Protein AF-A0A0N4WJR7-F1 (afdb_monomer_lite)

Radius of gyration: 28.75 Å; chains: 1; bounding box: 64×69×56 Å

Foldseek 3Di:
DVVVVVVVVVVVVVCVVCVPPPDDPVNVVVVVVVVVVVVVVVVVVVVVVVVQQVVQFDQDPPPRDTDGHDPVNVVVVVVVVVVVVVVVVVVPPD

pLDDT: mean 74.24, std 14.77, range [39.06, 96.31]

Organism: Haemonchus placei (NCBI:txid6290)

Sequence (94 aa):
MLYWEWRRILRQKIRNLSPRPKLTYQQYANRRLIIAFVLFFVGWKAFGITLSDMMLWTVDEETGKGRLLSPAEARERRYSLFTCLLLFHGQKVI

Secondary structure (DSSP, 8-state):
-HHHHHHHHHHHHHHHHS------HHHHHHHHHHHHHHHHHHHHHHHHHHHHHHHHEEE-TTT--EEEPPHHHHHHHHHHHHHHHHHHHHTT--

Structure (mmCIF, N/CA/C/O backbone):
data_AF-A0A0N4WJR7-F1
#
_entry.id   AF-A0A0N4WJR7-F1
#
loop_
_atom_site.group_PDB
_atom_site.id
_atom_site.type_symbol
_atom_site.label_atom_id
_atom_site.label_alt_id
_atom_site.label_comp_id
_atom_site.label_asym_id
_atom_site.label_entity_id
_atom_site.label_seq_id
_atom_site.pdbx_PDB_ins_code
_atom_site.Cartn_x
_atom_site.Cartn_y
_atom_site.Cartn_z
_atom_site.occupancy
_atom_site.B_iso_or_equiv
_atom_site.auth_seq_id
_atom_site.auth_comp_id
_atom_site.auth_asym_id
_atom_site.auth_atom_id
_atom_site.pdbx_PDB_model_num
ATOM 1 N N . MET A 1 1 ? 30.322 -31.319 -2.477 1.00 66.56 1 MET A N 1
ATOM 2 C CA . MET A 1 1 ? 30.031 -31.076 -3.910 1.00 66.56 1 MET A CA 1
ATOM 3 C C . MET A 1 1 ? 28.622 -30.516 -4.141 1.00 66.56 1 MET A C 1
ATOM 5 O O . MET A 1 1 ? 28.526 -29.412 -4.660 1.00 66.56 1 MET A O 1
ATOM 9 N N . LEU A 1 2 ? 27.553 -31.159 -3.648 1.00 75.50 2 LEU A N 1
ATOM 10 C CA . LEU A 1 2 ? 26.145 -30.724 -3.812 1.00 75.50 2 LEU A CA 1
ATOM 11 C C . LEU A 1 2 ? 25.824 -29.261 -3.427 1.00 75.50 2 LEU A C 1
ATOM 13 O O . LEU A 1 2 ? 25.080 -28.577 -4.127 1.00 75.50 2 LEU A O 1
ATOM 17 N N . TYR A 1 3 ? 26.402 -28.744 -2.337 1.00 78.56 3 TYR A N 1
ATOM 18 C CA . TYR A 1 3 ? 26.139 -27.373 -1.870 1.00 78.56 3 TYR A CA 1
ATOM 19 C C . TYR A 1 3 ? 26.554 -26.294 -2.889 1.00 78.56 3 TYR A C 1
ATOM 21 O O . TYR A 1 3 ? 25.874 -25.282 -3.075 1.00 78.56 3 TYR A O 1
ATOM 29 N N . TRP A 1 4 ? 27.667 -26.517 -3.591 1.00 84.06 4 TRP A N 1
ATOM 30 C CA . TRP A 1 4 ? 28.194 -25.561 -4.564 1.00 84.06 4 TRP A CA 1
ATOM 31 C C . TRP A 1 4 ? 27.367 -25.514 -5.852 1.00 84.06 4 TRP A C 1
ATOM 33 O O . TRP A 1 4 ? 27.202 -24.440 -6.438 1.00 84.06 4 TRP A O 1
ATOM 43 N N . GLU A 1 5 ? 26.799 -26.644 -6.265 1.00 86.31 5 GLU A N 1
ATOM 44 C CA . GLU A 1 5 ? 25.893 -26.734 -7.413 1.00 86.31 5 GLU A CA 1
ATOM 45 C C . GLU A 1 5 ? 24.575 -26.010 -7.140 1.00 86.31 5 GLU A C 1
ATOM 47 O O . GLU A 1 5 ? 24.157 -25.171 -7.944 1.00 86.31 5 GLU A O 1
ATOM 52 N N . TRP A 1 6 ? 23.987 -26.216 -5.959 1.00 87.38 6 TRP A N 1
ATOM 53 C CA . TRP A 1 6 ? 22.780 -25.508 -5.527 1.00 87.38 6 TRP A CA 1
ATOM 54 C C . TRP A 1 6 ? 22.963 -23.995 -5.507 1.00 87.38 6 TRP A C 1
ATOM 56 O O . TRP A 1 6 ? 22.127 -23.253 -6.027 1.00 87.38 6 TRP A O 1
ATOM 66 N N . ARG A 1 7 ? 24.097 -23.518 -4.985 1.00 85.81 7 ARG A N 1
ATOM 67 C CA . ARG A 1 7 ? 24.406 -22.085 -4.964 1.00 85.81 7 ARG A CA 1
ATOM 68 C C . ARG A 1 7 ? 24.517 -21.505 -6.379 1.00 85.81 7 ARG A C 1
ATOM 70 O O . ARG A 1 7 ? 24.138 -20.352 -6.590 1.00 85.81 7 ARG A O 1
ATOM 77 N N . ARG A 1 8 ? 25.012 -22.275 -7.360 1.00 87.88 8 ARG A N 1
ATOM 78 C CA . ARG A 1 8 ? 25.035 -21.853 -8.773 1.00 87.88 8 ARG A CA 1
ATOM 79 C C . ARG A 1 8 ? 23.633 -21.787 -9.362 1.00 87.88 8 ARG A C 1
ATOM 81 O O . ARG A 1 8 ? 23.287 -20.747 -9.914 1.00 87.88 8 ARG A O 1
ATOM 88 N N . ILE A 1 9 ? 22.828 -22.834 -9.188 1.00 91.12 9 ILE A N 1
ATOM 89 C CA . ILE A 1 9 ? 21.445 -22.893 -9.688 1.00 91.12 9 ILE A CA 1
ATOM 90 C C . ILE A 1 9 ? 20.617 -21.747 -9.103 1.00 91.12 9 ILE A C 1
ATOM 92 O O . ILE A 1 9 ? 19.920 -21.056 -9.842 1.00 91.12 9 ILE A O 1
ATOM 96 N N . LEU A 1 10 ? 20.751 -21.486 -7.801 1.00 90.62 10 LEU A N 1
ATOM 97 C CA . LEU A 1 10 ? 20.074 -20.385 -7.123 1.00 90.62 10 LEU A CA 1
ATOM 98 C C . LEU A 1 10 ? 20.470 -19.029 -7.725 1.00 90.62 10 LEU A C 1
ATOM 100 O O . LEU A 1 10 ? 19.599 -18.244 -8.087 1.00 90.62 10 LEU A O 1
ATOM 104 N N . ARG A 1 11 ? 21.770 -18.761 -7.915 1.00 86.69 11 ARG A N 1
ATOM 105 C CA . ARG A 1 11 ? 22.230 -17.514 -8.556 1.00 86.69 11 ARG A CA 1
ATOM 106 C C . ARG A 1 11 ? 21.760 -17.383 -10.005 1.00 86.69 11 ARG A C 1
ATOM 108 O O . ARG A 1 11 ? 21.436 -16.278 -10.434 1.00 86.69 11 ARG A O 1
ATOM 115 N N . GLN A 1 12 ? 21.721 -18.485 -10.754 1.00 86.31 12 GLN A N 1
ATOM 116 C CA . GLN A 1 12 ? 21.195 -18.515 -12.120 1.00 86.31 12 GLN A CA 1
ATOM 117 C C . GLN A 1 12 ? 19.702 -18.163 -12.128 1.00 86.31 12 GLN A C 1
ATOM 119 O O . GLN A 1 12 ? 19.281 -17.291 -12.885 1.00 86.31 12 GLN A O 1
ATOM 124 N N . LYS A 1 13 ? 18.921 -18.783 -11.232 1.00 87.31 13 LYS A N 1
ATOM 125 C CA . LYS A 1 13 ? 17.490 -18.510 -11.065 1.00 87.31 13 LYS A CA 1
ATOM 126 C C . LYS A 1 13 ? 17.238 -17.059 -10.666 1.00 87.31 13 LYS A C 1
ATOM 128 O O . LYS A 1 13 ? 16.398 -16.424 -11.283 1.00 87.31 13 LYS A O 1
ATOM 133 N N . ILE A 1 14 ? 18.004 -16.507 -9.722 1.00 86.06 14 ILE A N 1
ATOM 134 C CA . ILE A 1 14 ? 17.887 -15.099 -9.299 1.00 86.06 14 ILE A CA 1
ATOM 135 C C . ILE A 1 14 ? 18.142 -14.143 -10.474 1.00 86.06 14 ILE A C 1
ATOM 137 O O . ILE A 1 14 ? 17.402 -13.178 -10.657 1.00 86.06 14 ILE A O 1
ATOM 141 N N . ARG A 1 15 ? 19.154 -14.421 -11.305 1.00 81.12 15 ARG A N 1
ATOM 142 C CA . ARG A 1 15 ? 19.463 -13.594 -12.481 1.00 81.12 15 ARG A CA 1
ATOM 143 C C . ARG A 1 15 ? 18.377 -13.677 -13.556 1.00 81.12 15 ARG A C 1
ATOM 145 O O . ARG A 1 15 ? 18.059 -12.662 -14.162 1.00 81.12 15 ARG A O 1
ATOM 152 N N . ASN A 1 16 ? 17.804 -14.860 -13.764 1.00 82.75 16 ASN A N 1
ATOM 153 C CA . ASN A 1 16 ? 16.721 -15.063 -14.729 1.00 82.75 16 ASN A CA 1
ATOM 154 C C . ASN A 1 16 ? 15.385 -14.489 -14.237 1.00 82.75 16 ASN A C 1
ATOM 156 O O . ASN A 1 16 ? 14.561 -14.095 -15.054 1.00 82.75 16 ASN A O 1
ATOM 160 N N . LEU A 1 17 ? 15.174 -14.430 -12.919 1.00 82.94 17 LEU A N 1
ATOM 161 C CA . LEU A 1 17 ? 13.967 -13.873 -12.307 1.00 82.94 17 LEU A CA 1
ATOM 162 C C . LEU A 1 17 ? 13.919 -12.343 -12.407 1.00 82.94 17 LEU A C 1
ATOM 164 O O . LEU A 1 17 ? 12.844 -11.760 -12.502 1.00 82.94 17 LEU A O 1
ATOM 168 N N . SER A 1 18 ? 15.083 -11.691 -12.393 1.00 72.44 18 SER A N 1
ATOM 169 C CA . SER A 1 18 ? 15.210 -10.240 -12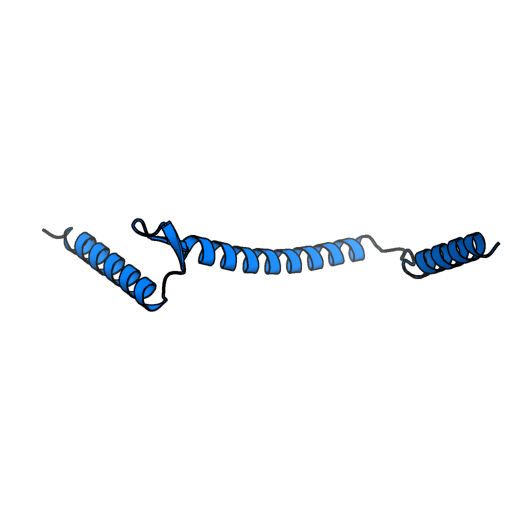.538 1.00 72.44 18 SER A CA 1
ATOM 170 C C . SER A 1 18 ? 15.986 -9.907 -13.817 1.00 72.44 18 SER A C 1
ATOM 172 O O . SER A 1 18 ? 17.140 -9.465 -13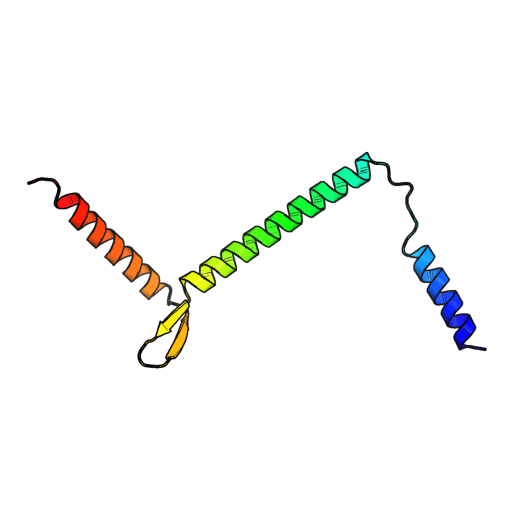.746 1.00 72.44 18 SER A O 1
ATOM 174 N N . PRO A 1 19 ? 15.398 -10.132 -15.012 1.00 73.25 19 PRO A N 1
ATOM 175 C CA . PRO A 1 19 ? 15.991 -9.621 -16.236 1.00 73.25 19 PRO A CA 1
ATOM 176 C C . PRO A 1 19 ? 15.997 -8.103 -16.101 1.00 73.25 19 PRO A C 1
ATOM 178 O O . PRO A 1 19 ? 14.931 -7.510 -15.997 1.00 73.25 19 PRO A O 1
ATOM 181 N N . ARG A 1 20 ? 17.179 -7.475 -16.038 1.00 68.69 20 ARG A N 1
ATOM 182 C CA . ARG A 1 20 ? 17.314 -6.012 -15.970 1.00 68.69 20 ARG A CA 1
ATOM 183 C C . ARG A 1 20 ? 16.774 -5.437 -17.277 1.00 68.69 20 ARG A C 1
ATOM 185 O O . ARG A 1 20 ? 17.509 -5.455 -18.269 1.00 68.69 20 ARG A O 1
ATOM 192 N N . PRO A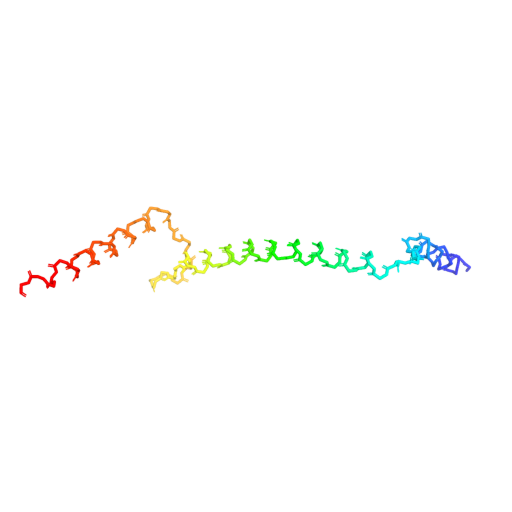 1 21 ? 15.524 -4.946 -17.331 1.00 71.75 21 PRO A N 1
ATOM 193 C CA . PRO A 1 21 ? 15.041 -4.342 -18.550 1.00 71.75 21 PRO A CA 1
ATOM 194 C C . PRO A 1 21 ? 15.811 -3.029 -18.676 1.00 71.75 21 PRO A C 1
ATOM 196 O O . PRO A 1 21 ? 16.014 -2.331 -17.677 1.00 71.75 21 PRO A O 1
ATOM 199 N N . LYS A 1 22 ? 16.253 -2.672 -19.883 1.00 75.25 22 LYS A N 1
ATOM 200 C CA . LYS A 1 22 ? 16.716 -1.307 -20.157 1.00 75.25 22 LYS A CA 1
ATOM 201 C C . LYS A 1 22 ? 15.482 -0.402 -20.119 1.00 75.25 22 LYS A C 1
ATOM 203 O O . LYS A 1 22 ? 14.899 -0.087 -21.149 1.00 75.25 22 LYS A O 1
ATOM 208 N N . LEU A 1 23 ? 15.012 -0.117 -18.907 1.00 72.31 23 LEU A N 1
ATOM 209 C CA . LEU A 1 23 ? 13.804 0.648 -18.648 1.00 72.31 23 LEU A CA 1
ATOM 210 C C . LEU A 1 23 ? 14.086 2.091 -19.043 1.00 72.31 23 LEU A C 1
ATOM 212 O O . LEU A 1 23 ? 15.033 2.706 -18.552 1.00 72.31 23 LEU A O 1
ATOM 216 N N . THR A 1 24 ? 13.272 2.624 -19.945 1.00 85.12 24 THR A N 1
ATOM 217 C CA . THR A 1 24 ? 13.346 4.041 -20.287 1.00 85.12 24 THR A CA 1
ATOM 218 C C . THR A 1 24 ? 12.873 4.869 -19.095 1.00 85.12 24 THR A C 1
ATOM 220 O O . THR A 1 24 ? 12.018 4.441 -18.313 1.00 85.12 24 THR A O 1
ATOM 223 N N . TYR A 1 25 ? 13.420 6.077 -18.948 1.00 86.31 25 TYR A N 1
ATOM 224 C CA . TYR A 1 25 ? 13.070 6.985 -17.851 1.00 86.31 25 TYR A CA 1
ATOM 225 C C . TYR A 1 25 ? 11.547 7.198 -17.733 1.00 86.31 25 TYR A C 1
ATOM 227 O O . TYR A 1 25 ? 10.986 7.167 -16.638 1.00 86.31 25 TYR A O 1
ATOM 235 N N . GLN A 1 26 ? 10.860 7.288 -18.874 1.00 86.56 26 GLN A N 1
ATOM 236 C CA . GLN A 1 26 ? 9.406 7.429 -18.958 1.00 86.56 26 GLN A CA 1
ATOM 237 C C . GLN A 1 26 ? 8.647 6.242 -18.339 1.00 86.56 26 GLN A C 1
ATOM 239 O O . GLN A 1 26 ? 7.683 6.429 -17.599 1.00 86.56 26 GLN A O 1
ATOM 244 N N . GLN A 1 27 ? 9.092 5.009 -18.590 1.00 87.38 27 GLN A N 1
ATOM 245 C CA . GLN A 1 27 ? 8.465 3.812 -18.024 1.00 87.38 27 GLN A CA 1
ATOM 246 C C . GLN A 1 27 ? 8.659 3.730 -16.504 1.00 87.38 27 GLN A C 1
ATOM 248 O O . GLN A 1 27 ? 7.763 3.270 -15.792 1.00 87.38 27 GLN A O 1
ATOM 253 N N . TYR A 1 28 ? 9.804 4.193 -15.997 1.00 88.19 28 TYR A N 1
ATOM 254 C CA . TYR A 1 28 ? 10.064 4.248 -14.559 1.00 88.19 28 TYR A CA 1
ATOM 255 C C . TYR A 1 28 ? 9.170 5.285 -13.866 1.00 88.19 28 TYR A C 1
ATOM 257 O O . TYR A 1 28 ? 8.545 4.978 -12.848 1.00 88.19 28 TYR A O 1
ATOM 265 N N . ALA A 1 29 ? 9.048 6.478 -14.455 1.00 89.75 29 ALA A N 1
ATOM 266 C CA . ALA A 1 29 ? 8.167 7.531 -13.957 1.00 89.75 29 ALA A CA 1
ATOM 267 C C . ALA A 1 29 ? 6.700 7.067 -13.901 1.00 89.75 29 ALA A C 1
ATOM 269 O O . ALA A 1 29 ? 6.061 7.182 -12.854 1.00 89.75 29 ALA A O 1
ATOM 270 N N . ASN A 1 30 ? 6.200 6.440 -14.971 1.00 91.38 30 ASN A N 1
ATOM 271 C CA . ASN A 1 30 ? 4.826 5.928 -15.024 1.00 91.38 30 ASN A CA 1
ATOM 272 C C . ASN A 1 30 ? 4.561 4.844 -13.970 1.00 91.38 30 ASN A C 1
ATOM 274 O O . ASN A 1 30 ? 3.532 4.876 -13.296 1.00 91.38 30 ASN A O 1
ATOM 278 N N . ARG A 1 31 ? 5.501 3.911 -13.760 1.00 89.75 31 ARG A N 1
ATOM 279 C CA . ARG A 1 31 ? 5.374 2.893 -12.701 1.00 89.75 31 ARG A CA 1
ATOM 280 C C . ARG A 1 31 ? 5.303 3.525 -11.316 1.00 89.75 31 ARG A C 1
ATOM 282 O O . ARG A 1 31 ? 4.467 3.120 -10.514 1.00 89.75 31 ARG A O 1
ATOM 289 N N . ARG A 1 32 ? 6.146 4.523 -11.037 1.00 91.75 32 ARG A N 1
ATOM 290 C CA . ARG A 1 32 ? 6.150 5.221 -9.746 1.00 91.75 32 ARG A CA 1
ATOM 291 C C . ARG A 1 32 ? 4.840 5.969 -9.499 1.00 91.75 32 ARG A C 1
ATOM 293 O O . ARG A 1 32 ? 4.348 5.924 -8.378 1.00 91.75 32 ARG A O 1
ATOM 300 N N . LEU A 1 33 ? 4.267 6.599 -10.526 1.00 94.94 33 LEU A N 1
ATOM 301 C CA . LEU A 1 33 ? 2.963 7.261 -10.426 1.00 94.94 33 LEU A CA 1
ATOM 302 C C . LEU A 1 33 ? 1.842 6.268 -10.105 1.00 94.94 33 LEU A C 1
ATOM 304 O O . LEU A 1 33 ? 1.065 6.512 -9.188 1.00 94.94 33 LEU A O 1
ATOM 308 N N . ILE A 1 34 ? 1.802 5.123 -10.792 1.00 94.56 34 ILE A N 1
ATOM 309 C CA . ILE A 1 34 ? 0.807 4.073 -10.524 1.00 94.56 34 ILE A CA 1
ATOM 310 C C . ILE A 1 34 ? 0.961 3.534 -9.096 1.00 94.56 34 ILE A C 1
ATOM 312 O O . ILE A 1 34 ? -0.021 3.415 -8.369 1.00 94.56 34 ILE A O 1
ATOM 316 N N . ILE A 1 35 ? 2.194 3.251 -8.668 1.00 95.06 35 ILE A N 1
ATOM 317 C CA . ILE A 1 35 ? 2.479 2.766 -7.311 1.00 95.06 35 ILE A CA 1
ATOM 318 C C . ILE A 1 35 ? 2.050 3.801 -6.264 1.00 95.06 35 ILE A C 1
ATOM 320 O O . ILE A 1 35 ? 1.392 3.438 -5.292 1.00 95.06 35 ILE A O 1
ATOM 324 N N . ALA A 1 36 ? 2.370 5.081 -6.472 1.00 94.81 36 ALA A N 1
ATOM 325 C CA . ALA A 1 36 ? 1.972 6.162 -5.573 1.00 94.81 36 ALA A CA 1
ATOM 326 C C . ALA A 1 36 ? 0.447 6.311 -5.493 1.00 94.81 36 ALA A C 1
ATOM 328 O O . ALA A 1 36 ? -0.091 6.472 -4.401 1.00 94.81 36 ALA A O 1
ATOM 329 N N . PHE A 1 37 ? -0.252 6.196 -6.624 1.00 95.88 37 PHE A N 1
ATOM 330 C CA . PHE A 1 37 ? -1.710 6.238 -6.673 1.00 95.88 37 PHE A CA 1
ATOM 331 C C . PHE A 1 37 ? -2.336 5.092 -5.869 1.00 95.88 37 PHE A C 1
ATOM 333 O O . PHE A 1 37 ? -3.188 5.324 -5.015 1.00 95.88 37 PHE A O 1
ATOM 340 N N . VAL A 1 38 ? -1.870 3.857 -6.068 1.00 96.31 38 VAL A N 1
ATOM 341 C CA . VAL A 1 38 ? -2.377 2.696 -5.320 1.00 96.31 38 VAL A CA 1
ATOM 342 C C . VAL A 1 38 ? -2.081 2.829 -3.823 1.00 96.31 38 VAL A C 1
ATOM 344 O O . VAL A 1 38 ? -2.975 2.623 -3.004 1.00 96.31 38 VAL A O 1
ATOM 347 N N . LEU A 1 39 ? -0.859 3.227 -3.454 1.00 95.19 39 LEU A N 1
ATOM 348 C CA . LEU A 1 39 ? -0.479 3.475 -2.058 1.00 95.19 39 LEU A CA 1
ATOM 349 C C . LEU A 1 39 ? -1.349 4.550 -1.408 1.00 95.19 39 LEU A C 1
ATOM 351 O O . LEU A 1 39 ? -1.752 4.385 -0.259 1.00 95.19 39 LEU A O 1
ATOM 355 N N . PHE A 1 40 ? -1.673 5.616 -2.140 1.00 95.38 40 PHE A N 1
ATOM 356 C CA . PHE A 1 40 ? -2.553 6.669 -1.650 1.00 95.38 40 PHE A CA 1
ATOM 357 C C . PHE A 1 40 ? -3.956 6.135 -1.345 1.00 95.38 40 PHE A C 1
ATOM 359 O O . PHE A 1 40 ? -4.484 6.398 -0.269 1.00 95.38 40 PHE A O 1
ATOM 366 N N . PHE A 1 41 ? -4.539 5.326 -2.232 1.00 95.12 41 PHE A N 1
ATOM 367 C CA . PHE A 1 41 ? -5.856 4.723 -1.995 1.00 95.12 41 PHE A CA 1
ATOM 368 C C . PHE A 1 41 ? -5.865 3.769 -0.799 1.00 95.12 41 PHE A C 1
ATOM 370 O O . PHE A 1 41 ? -6.786 3.810 0.019 1.00 95.12 41 PHE A O 1
ATOM 377 N N . VAL A 1 42 ? -4.838 2.925 -0.677 1.00 94.44 42 VAL A N 1
ATOM 378 C CA . VAL A 1 42 ? -4.702 2.007 0.462 1.00 94.44 42 VAL A CA 1
ATOM 379 C C . VAL A 1 42 ? -4.533 2.794 1.761 1.00 94.44 42 VAL A C 1
ATOM 381 O O . VAL A 1 42 ? -5.245 2.529 2.728 1.00 94.44 42 VAL A O 1
ATOM 384 N N . GLY A 1 43 ? -3.653 3.798 1.767 1.00 91.56 43 GLY A N 1
ATOM 385 C CA . GLY A 1 43 ? -3.431 4.677 2.912 1.00 91.56 43 GLY A CA 1
ATOM 386 C C . GLY A 1 43 ? -4.691 5.440 3.311 1.00 91.56 43 GLY A C 1
ATOM 387 O O . GLY A 1 43 ? -5.040 5.459 4.485 1.00 91.56 43 GLY A O 1
ATOM 388 N N . TRP A 1 44 ? -5.432 5.987 2.347 1.00 92.56 44 TRP A N 1
ATOM 389 C CA . TRP A 1 44 ? -6.698 6.681 2.590 1.00 92.56 44 TRP A CA 1
ATOM 390 C C . TRP A 1 44 ? -7.751 5.769 3.231 1.00 92.56 44 TRP A C 1
ATOM 392 O O . TRP A 1 44 ? -8.417 6.150 4.194 1.00 92.56 44 TRP A O 1
ATOM 402 N N . LYS A 1 45 ? -7.888 4.535 2.733 1.00 89.94 45 LYS A N 1
ATOM 403 C CA . LYS A 1 45 ? -8.825 3.551 3.296 1.00 89.94 45 LYS A CA 1
ATOM 404 C C . LYS A 1 45 ? -8.413 3.116 4.698 1.00 89.94 45 LYS A C 1
ATOM 406 O O . LYS A 1 45 ? -9.274 3.055 5.572 1.00 89.94 45 LYS A O 1
ATOM 411 N N . ALA A 1 46 ? -7.126 2.853 4.914 1.00 87.38 46 ALA A N 1
ATOM 412 C CA . ALA A 1 46 ? -6.597 2.527 6.233 1.00 87.38 46 ALA A CA 1
ATOM 413 C C . ALA A 1 46 ? -6.827 3.682 7.217 1.00 87.38 46 ALA A C 1
ATOM 415 O O . ALA A 1 46 ? -7.344 3.453 8.303 1.00 87.38 46 ALA A O 1
ATOM 416 N N . PHE A 1 47 ? -6.555 4.919 6.796 1.00 88.25 47 PHE A N 1
ATOM 417 C CA . PHE A 1 47 ? -6.763 6.123 7.596 1.00 88.25 47 PHE A CA 1
ATOM 418 C C . PHE A 1 47 ? -8.230 6.311 8.007 1.00 88.25 47 PHE A C 1
ATOM 420 O O . PHE A 1 47 ? -8.517 6.618 9.162 1.00 88.25 47 PHE A O 1
ATOM 427 N N . GLY A 1 48 ? -9.175 6.069 7.093 1.00 83.56 48 GLY A N 1
ATOM 428 C CA . GLY A 1 48 ? -10.604 6.122 7.409 1.00 83.56 48 GLY A CA 1
ATOM 429 C C . GLY A 1 48 ? -11.037 5.059 8.424 1.00 83.56 48 GLY A C 1
ATOM 430 O O . GLY A 1 48 ? -11.858 5.345 9.296 1.00 83.56 48 GLY A O 1
ATOM 431 N N . ILE A 1 49 ? -10.461 3.855 8.348 1.00 82.19 49 ILE A N 1
ATOM 432 C CA . ILE A 1 49 ? -10.718 2.787 9.324 1.00 82.19 49 ILE A CA 1
ATOM 433 C C . ILE A 1 49 ? -10.133 3.172 10.682 1.00 82.19 49 ILE A C 1
ATOM 435 O O . ILE A 1 49 ? -10.859 3.130 11.667 1.00 82.19 49 ILE A O 1
ATOM 439 N N . THR A 1 50 ? -8.877 3.618 10.741 1.00 80.56 50 THR A N 1
ATOM 440 C CA . THR A 1 50 ? -8.234 4.003 12.008 1.00 80.56 50 THR A CA 1
ATOM 441 C C . THR A 1 50 ? -8.904 5.205 12.665 1.00 80.56 50 THR A C 1
ATOM 443 O O . THR A 1 50 ? -9.027 5.234 13.883 1.00 80.56 50 THR A O 1
ATOM 446 N N . LEU A 1 51 ? -9.375 6.186 11.884 1.00 79.69 51 LEU A N 1
ATOM 447 C CA . LEU A 1 51 ? -10.150 7.308 12.420 1.00 79.69 51 LEU A CA 1
ATOM 448 C C . LEU A 1 51 ? -11.490 6.845 12.982 1.00 79.69 51 LEU A C 1
ATOM 450 O O . LEU A 1 51 ? -11.889 7.291 14.051 1.00 79.69 51 LEU A O 1
ATOM 454 N N . SER A 1 52 ? -12.182 5.959 12.263 1.00 74.12 52 SER A N 1
ATOM 455 C CA . SER A 1 52 ? -13.458 5.414 12.726 1.00 74.12 52 SER A CA 1
ATOM 456 C C . SER A 1 52 ? -13.272 4.602 14.002 1.00 74.12 52 SER A C 1
ATOM 458 O O . SER A 1 52 ? -14.043 4.771 14.938 1.00 74.12 52 SER A O 1
ATOM 460 N N . ASP A 1 53 ? -12.231 3.776 14.059 1.00 71.25 53 ASP A N 1
ATOM 461 C CA . ASP A 1 53 ? -11.887 2.971 15.228 1.00 71.25 53 ASP A CA 1
ATOM 462 C C . ASP A 1 53 ? -11.538 3.864 16.427 1.00 71.25 53 ASP A C 1
ATOM 464 O O . ASP A 1 53 ? -12.127 3.716 17.491 1.00 71.25 53 ASP A O 1
ATOM 468 N N . MET A 1 54 ? -10.706 4.894 16.230 1.00 69.88 54 MET A N 1
ATOM 469 C CA . MET A 1 54 ? -10.370 5.867 17.276 1.00 69.88 54 MET A CA 1
ATOM 470 C C . MET A 1 54 ? -11.585 6.684 17.747 1.00 69.88 54 MET A C 1
ATOM 472 O O . MET A 1 54 ? -11.701 6.966 18.936 1.00 69.88 54 MET A O 1
ATOM 476 N N . MET A 1 55 ? -12.499 7.070 16.848 1.00 66.94 55 MET A N 1
ATOM 477 C CA . MET A 1 55 ? -13.712 7.815 17.218 1.00 66.94 55 MET A CA 1
ATOM 478 C C . MET A 1 55 ? -14.760 6.954 17.928 1.00 66.94 55 MET A C 1
ATOM 480 O O . MET A 1 55 ? -15.524 7.472 18.743 1.00 66.94 55 MET A O 1
ATOM 484 N N . LEU A 1 56 ? -14.853 5.672 17.578 1.00 64.94 56 LEU A N 1
ATOM 485 C CA . LEU A 1 56 ? -15.829 4.743 18.151 1.00 64.94 56 LEU A CA 1
ATOM 486 C C . LEU A 1 56 ? -15.301 4.042 19.404 1.00 64.94 56 LEU A C 1
ATOM 488 O O . LEU A 1 56 ? -16.067 3.342 20.066 1.00 64.94 56 LEU A O 1
ATOM 492 N N . TRP A 1 57 ? -14.025 4.222 19.735 1.00 62.88 57 TRP A N 1
ATOM 493 C CA . TRP A 1 57 ? -13.434 3.685 20.946 1.00 62.88 57 TRP A CA 1
ATOM 494 C C . TRP A 1 57 ? -13.809 4.547 22.150 1.00 62.88 57 TRP A C 1
ATOM 496 O O . TRP A 1 57 ? -13.305 5.657 22.329 1.00 62.88 57 TRP A O 1
ATOM 506 N N . THR A 1 58 ? -14.692 4.027 22.998 1.00 63.31 58 THR A N 1
ATOM 507 C CA . THR A 1 58 ? -15.000 4.622 24.300 1.00 63.31 58 THR A CA 1
ATOM 508 C C . THR A 1 58 ? -14.531 3.690 25.406 1.00 63.31 58 THR A C 1
ATOM 510 O O . THR A 1 58 ? -14.769 2.482 25.363 1.00 63.31 58 THR A O 1
ATOM 513 N N . VAL A 1 59 ? -13.839 4.250 26.394 1.00 61.00 59 VAL A N 1
ATOM 514 C CA . VAL A 1 59 ? -13.447 3.528 27.604 1.00 61.00 59 VAL A CA 1
ATOM 515 C C . VAL A 1 59 ? -14.544 3.763 28.633 1.00 61.00 59 VAL A C 1
ATOM 517 O O . VAL A 1 59 ? -14.769 4.904 29.025 1.00 61.00 59 VAL A O 1
ATOM 520 N N . ASP A 1 60 ? -15.245 2.703 29.033 1.00 57.78 60 ASP A N 1
ATOM 521 C CA . ASP A 1 60 ? -16.238 2.787 30.105 1.00 57.78 60 ASP A CA 1
ATOM 522 C C . ASP A 1 60 ? -15.519 3.031 31.444 1.00 57.78 60 ASP A C 1
ATOM 524 O O . ASP A 1 60 ? -14.706 2.206 31.877 1.00 57.78 60 ASP A O 1
ATOM 528 N N . GLU A 1 61 ? -15.809 4.163 32.096 1.00 58.66 61 GLU A N 1
ATOM 529 C CA . GLU A 1 61 ? -15.125 4.620 33.321 1.00 58.66 61 GLU A CA 1
ATOM 530 C C . GLU A 1 61 ? -15.300 3.658 34.510 1.00 58.66 61 GLU A C 1
ATOM 532 O O . GLU A 1 61 ? -14.423 3.569 35.365 1.00 58.66 61 GLU A O 1
ATOM 537 N N . GLU A 1 62 ? -16.385 2.877 34.544 1.00 56.75 62 GLU A N 1
ATOM 538 C CA . GLU A 1 62 ? -16.685 1.970 35.662 1.00 56.75 62 GLU A CA 1
ATOM 539 C C . GLU A 1 62 ? -16.055 0.574 35.529 1.00 56.75 62 GLU A C 1
ATOM 541 O O . GLU A 1 62 ? -15.806 -0.095 36.530 1.00 56.75 62 GLU A O 1
ATOM 546 N N . THR A 1 63 ? -15.795 0.101 34.306 1.00 53.91 63 THR A N 1
ATOM 547 C CA . THR A 1 63 ? -15.305 -1.273 34.058 1.00 53.91 63 THR A CA 1
ATOM 548 C C . THR A 1 63 ? -13.928 -1.331 33.406 1.00 53.91 63 THR A C 1
ATOM 550 O O . THR A 1 63 ? -13.343 -2.416 33.344 1.00 53.91 63 THR A O 1
ATOM 553 N N . GLY A 1 64 ? -13.399 -0.206 32.911 1.00 56.59 64 GLY A N 1
ATOM 554 C CA . GLY A 1 64 ? -12.080 -0.123 32.275 1.00 56.59 64 GLY A CA 1
ATOM 555 C C . GLY A 1 64 ? -11.946 -0.949 30.989 1.00 56.59 64 GLY A C 1
ATOM 556 O O . GLY A 1 64 ? -10.843 -1.115 30.467 1.00 56.59 64 GLY A O 1
ATOM 557 N N . LYS A 1 65 ? -13.052 -1.496 30.470 1.00 49.78 65 LYS A N 1
ATOM 558 C CA . LYS A 1 65 ? -13.079 -2.283 29.237 1.00 49.78 65 LYS A CA 1
ATOM 559 C C . LYS A 1 65 ? -13.346 -1.339 28.073 1.00 49.78 65 LYS A C 1
ATOM 561 O O . LYS A 1 65 ? -14.358 -0.650 28.046 1.00 49.78 65 LYS A O 1
ATOM 566 N N . GLY A 1 66 ? -12.427 -1.307 27.112 1.00 58.19 66 GLY A N 1
ATOM 567 C CA . GLY A 1 66 ? -12.646 -0.585 25.865 1.00 58.19 66 GLY A CA 1
ATOM 568 C C . GLY A 1 66 ? -13.746 -1.266 25.062 1.00 58.19 66 GLY A C 1
ATOM 569 O O . GLY A 1 66 ? -13.629 -2.449 24.726 1.00 58.19 66 GLY A O 1
ATOM 570 N N . ARG A 1 67 ? -14.827 -0.536 24.793 1.00 64.12 67 ARG A N 1
ATOM 571 C CA . ARG A 1 67 ? -15.961 -1.019 24.008 1.00 64.12 67 ARG A CA 1
ATOM 572 C C . ARG A 1 67 ? -16.106 -0.159 22.756 1.00 64.12 67 ARG A C 1
ATOM 574 O O . ARG A 1 67 ? -16.006 1.064 22.808 1.00 64.12 67 ARG A O 1
ATOM 581 N N . LEU A 1 68 ? -16.362 -0.821 21.628 1.00 61.97 68 LEU A N 1
ATOM 582 C CA . LEU A 1 68 ? -16.776 -0.163 20.390 1.00 61.97 68 LEU A CA 1
ATOM 583 C C . LEU A 1 68 ? -18.215 0.338 20.536 1.00 61.97 68 LEU A C 1
ATOM 585 O O . LEU A 1 68 ? -19.119 -0.436 20.871 1.00 61.97 68 LEU A O 1
ATOM 589 N N . LEU A 1 69 ? -18.414 1.628 20.270 1.00 65.50 69 LEU A N 1
ATOM 590 C CA . LEU A 1 69 ? -19.710 2.290 20.354 1.00 65.50 69 LEU A CA 1
ATOM 591 C C . LEU A 1 69 ? -20.731 1.608 19.425 1.00 65.50 69 LEU A C 1
ATOM 593 O O . LEU A 1 69 ? -20.477 1.413 18.231 1.00 65.50 69 LEU A O 1
ATOM 597 N N . SER A 1 70 ? -21.906 1.264 19.956 1.00 68.12 70 SER A N 1
ATOM 598 C CA . SER A 1 70 ? -22.984 0.682 19.150 1.00 68.12 70 SER A CA 1
ATOM 599 C C . SER A 1 70 ? -23.522 1.713 18.142 1.00 68.12 70 SER A C 1
ATOM 601 O O . SER A 1 70 ? -23.676 2.886 18.494 1.00 68.12 70 SER A O 1
ATOM 603 N N . PRO A 1 71 ? -23.893 1.323 16.903 1.00 66.31 71 PRO A N 1
ATOM 604 C CA . PRO A 1 71 ? -24.509 2.237 15.936 1.00 66.31 71 PRO A CA 1
ATOM 605 C C . PRO A 1 71 ? -25.773 2.950 16.451 1.00 66.31 71 PRO A C 1
ATOM 607 O O . PRO A 1 71 ? -26.085 4.046 15.981 1.00 66.31 71 PRO A O 1
ATOM 610 N N . ALA A 1 72 ? -26.495 2.350 17.406 1.00 66.62 72 ALA A N 1
ATOM 611 C CA . ALA A 1 72 ? -27.649 2.966 18.065 1.00 66.62 72 ALA A CA 1
ATOM 612 C C . ALA A 1 72 ? -27.227 4.118 18.999 1.00 66.62 72 ALA A C 1
ATOM 614 O O . ALA A 1 72 ? -27.712 5.237 18.851 1.00 66.62 72 ALA A O 1
ATOM 615 N N . GLU A 1 73 ? -26.233 3.885 19.858 1.00 64.50 73 GLU A N 1
ATOM 616 C CA . GLU A 1 73 ? -25.665 4.888 20.774 1.00 64.50 73 GLU A CA 1
ATOM 617 C C . GLU A 1 73 ? -24.974 6.031 20.001 1.00 64.50 73 GLU A C 1
ATOM 619 O O . GLU A 1 73 ? -25.079 7.207 20.361 1.00 64.50 73 GLU A O 1
ATOM 624 N N . ALA A 1 74 ? -24.325 5.717 18.870 1.00 63.38 74 ALA A N 1
ATOM 625 C CA . ALA A 1 74 ? -23.740 6.708 17.958 1.00 63.38 74 ALA A CA 1
ATOM 626 C C . ALA A 1 74 ? -24.793 7.674 17.404 1.00 63.38 74 ALA A C 1
ATOM 628 O O . ALA A 1 74 ? -24.544 8.873 17.236 1.00 63.38 74 ALA A O 1
ATOM 629 N N . ARG A 1 75 ? -25.971 7.135 17.078 1.00 62.78 75 ARG A N 1
ATOM 630 C CA . ARG A 1 75 ? -27.086 7.892 16.521 1.00 62.78 75 ARG A CA 1
ATOM 631 C C . ARG A 1 75 ? -27.703 8.802 17.587 1.00 62.78 75 ARG A C 1
ATOM 633 O O . ARG A 1 75 ? -27.950 9.969 17.295 1.00 62.78 75 ARG A O 1
ATOM 640 N N . GLU A 1 76 ? -27.855 8.319 18.816 1.00 68.81 76 GLU A N 1
ATOM 641 C CA . GLU A 1 76 ? -28.345 9.112 19.952 1.00 68.81 76 GLU A CA 1
ATOM 642 C C . GLU A 1 76 ? -27.420 10.290 20.291 1.00 68.81 76 GLU A C 1
ATOM 644 O O . GLU A 1 76 ? -27.902 11.412 20.450 1.00 68.81 76 GLU A O 1
ATOM 649 N N . ARG A 1 77 ? -26.091 10.094 20.280 1.00 66.81 77 ARG A N 1
ATOM 650 C CA . ARG A 1 77 ? -25.120 11.194 20.472 1.00 66.81 77 ARG A CA 1
ATOM 651 C C . ARG A 1 77 ? -25.179 12.252 19.369 1.00 66.81 77 ARG A C 1
ATOM 653 O O . ARG A 1 77 ? -24.983 13.436 19.629 1.00 66.81 77 ARG A O 1
ATOM 660 N N . ARG A 1 78 ? -25.448 11.844 18.125 1.00 65.12 78 ARG A N 1
ATOM 661 C CA . ARG A 1 78 ? -25.631 12.795 17.016 1.00 65.12 78 ARG A CA 1
ATOM 662 C C . ARG A 1 78 ? -26.908 13.608 17.184 1.00 65.12 78 ARG A C 1
ATOM 664 O O . ARG A 1 78 ? -26.873 14.809 16.939 1.00 65.12 78 ARG A O 1
ATOM 671 N N . TYR A 1 79 ? -28.002 12.982 17.619 1.00 67.06 79 TYR A N 1
ATOM 672 C CA . TYR A 1 79 ? -29.248 13.694 17.893 1.00 67.06 79 TYR A CA 1
ATOM 673 C C . TYR A 1 79 ? -29.115 14.653 19.076 1.00 67.06 79 TYR A C 1
ATOM 675 O O . TYR A 1 79 ? -29.540 15.795 18.951 1.00 67.06 79 TYR A O 1
ATOM 683 N N . SER A 1 80 ? -28.476 14.257 20.182 1.00 65.31 80 SER A N 1
ATOM 684 C CA . SER A 1 80 ? -28.290 15.15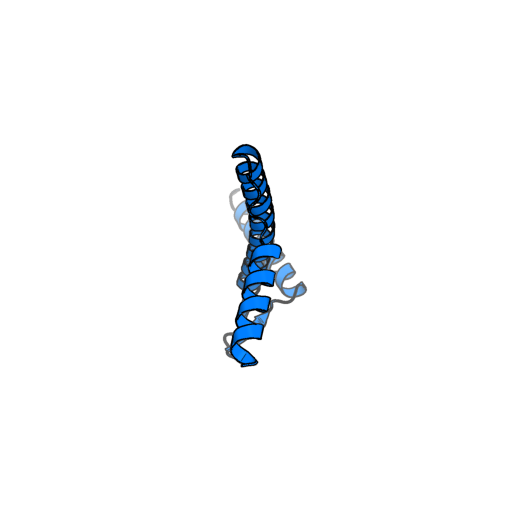0 21.334 1.00 65.31 80 SER A CA 1
ATOM 685 C C . SER A 1 80 ? -27.412 16.362 21.005 1.00 65.31 80 SER A C 1
ATOM 687 O O . SER A 1 80 ? -27.755 17.483 21.385 1.00 65.31 80 SER A O 1
ATOM 689 N N . LEU A 1 81 ? -26.340 16.172 20.225 1.00 61.25 81 LEU A N 1
ATOM 690 C CA . LEU A 1 81 ? -25.527 17.274 19.706 1.00 61.25 81 LEU A CA 1
ATOM 691 C C . LEU A 1 81 ? -26.339 18.202 18.799 1.00 61.25 81 LEU A C 1
ATOM 693 O O . LEU A 1 81 ? -26.255 19.415 18.964 1.00 61.25 81 LEU A O 1
ATOM 697 N N . PHE A 1 82 ? -27.155 17.662 17.889 1.00 60.44 82 PHE A N 1
ATOM 698 C CA . PHE A 1 82 ? -28.016 18.466 17.014 1.00 60.44 82 PHE A CA 1
ATOM 699 C C . PHE A 1 82 ? -29.067 19.264 17.790 1.00 60.44 82 PHE A C 1
ATOM 701 O O . PHE A 1 82 ? -29.262 20.444 17.508 1.00 60.44 82 PHE A O 1
ATOM 708 N N . THR A 1 83 ? -29.721 18.654 18.778 1.00 59.62 83 THR A N 1
ATOM 709 C CA . THR A 1 83 ? -30.735 19.319 19.608 1.00 59.62 83 THR A CA 1
ATOM 710 C C . THR A 1 83 ? -30.113 20.409 20.479 1.00 59.62 83 THR A C 1
ATOM 712 O O . THR A 1 83 ? -30.681 21.492 20.596 1.00 59.62 83 THR A O 1
ATOM 715 N N . CYS A 1 84 ? -28.919 20.173 21.032 1.00 54.25 84 CYS A N 1
ATOM 716 C CA . CYS A 1 84 ? -28.171 21.190 21.770 1.00 54.25 84 CYS A CA 1
ATOM 717 C C . CYS A 1 84 ? -27.753 22.351 20.850 1.00 54.25 84 CYS A C 1
ATOM 719 O O . CYS A 1 84 ? -27.936 23.514 21.200 1.00 54.25 84 CYS A O 1
ATOM 721 N N . LEU A 1 85 ? -27.284 22.060 19.632 1.00 56.66 85 LEU A N 1
ATOM 722 C CA . LEU A 1 85 ? -26.908 23.088 18.657 1.00 56.66 85 LEU A CA 1
ATOM 723 C C . LEU A 1 85 ? -28.115 23.914 18.187 1.00 56.66 85 LEU A C 1
ATOM 725 O O . LEU A 1 85 ? -28.006 25.130 18.059 1.00 56.66 85 LEU A O 1
ATOM 729 N N . LEU A 1 86 ? -29.271 23.276 17.977 1.00 58.53 86 LEU A N 1
ATOM 730 C CA . LEU A 1 86 ? -30.530 23.953 17.653 1.00 58.53 86 LEU A CA 1
ATOM 731 C C . LEU A 1 86 ? -31.034 24.818 18.815 1.00 58.53 86 LEU A C 1
ATOM 733 O O . LEU A 1 86 ? -31.493 25.931 18.570 1.00 58.53 86 LEU A O 1
ATOM 737 N N . LEU A 1 87 ? -30.893 24.365 20.064 1.00 58.78 87 LEU A N 1
ATOM 738 C CA . LEU A 1 87 ? -31.192 25.178 21.250 1.00 58.78 87 LEU A CA 1
ATOM 739 C C . LEU A 1 87 ? -30.272 26.403 21.344 1.00 58.78 87 LEU A C 1
ATOM 741 O O . LEU A 1 87 ? -30.756 27.515 21.539 1.00 58.78 87 LEU A O 1
ATOM 745 N N . PHE A 1 88 ? -28.967 26.238 21.115 1.00 53.94 88 PHE A N 1
ATOM 746 C CA . PHE A 1 88 ? -28.011 27.351 21.107 1.00 53.94 88 PHE A CA 1
ATOM 747 C C . PHE A 1 88 ? -28.239 28.340 19.953 1.00 53.94 88 PHE A C 1
ATOM 749 O O . PHE A 1 88 ? -28.034 29.542 20.122 1.00 53.94 88 PHE A O 1
ATOM 756 N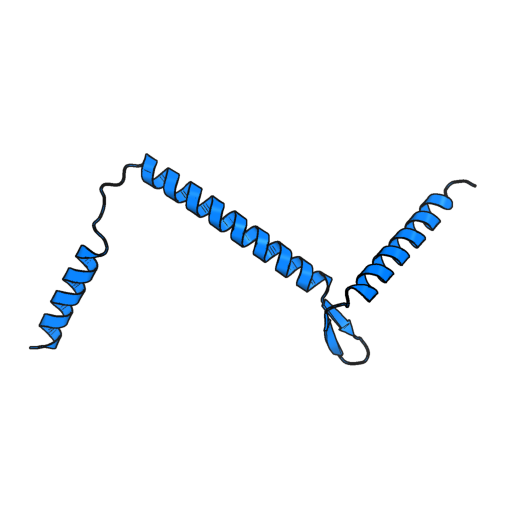 N . HIS A 1 89 ? -28.677 27.867 18.783 1.00 54.34 89 HIS A N 1
ATOM 757 C CA . HIS A 1 89 ? -28.998 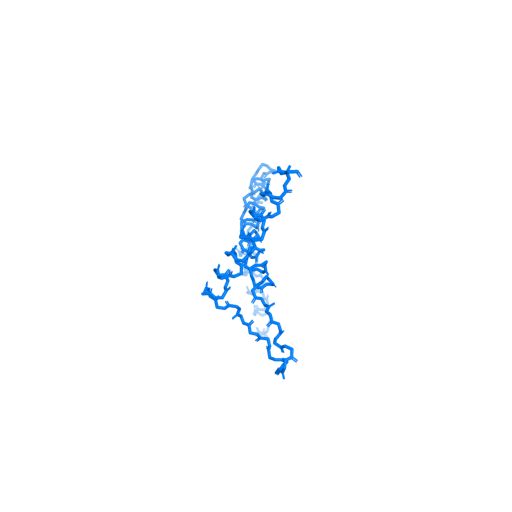28.741 17.652 1.00 54.34 89 HIS A CA 1
ATOM 758 C C . HIS A 1 89 ? -30.383 29.401 17.777 1.00 54.34 89 HIS A C 1
ATOM 760 O O . HIS A 1 89 ? -30.587 30.482 17.226 1.00 54.34 89 HIS A O 1
ATOM 766 N N . GLY A 1 90 ? -31.307 28.790 18.528 1.00 50.59 90 GLY A N 1
ATOM 767 C CA . GLY A 1 90 ? -32.619 29.346 18.875 1.00 50.59 90 GLY A CA 1
ATOM 768 C C . GLY A 1 90 ? -32.595 30.367 20.019 1.00 50.59 90 GLY A C 1
ATOM 769 O O . GLY A 1 90 ? -33.531 31.146 20.145 1.00 50.59 90 GLY A O 1
ATOM 770 N N . GLN A 1 91 ? -31.523 30.424 20.818 1.00 48.97 91 GLN A N 1
ATOM 771 C CA . GLN A 1 91 ? -31.383 31.366 21.940 1.00 48.97 91 GLN A CA 1
ATOM 772 C C . GLN A 1 91 ? -30.746 32.719 21.550 1.00 48.97 91 GLN A C 1
ATOM 774 O O . GLN A 1 91 ? -30.583 33.588 22.398 1.00 48.97 91 GLN A O 1
ATOM 779 N N . LYS A 1 92 ? -30.385 32.933 20.275 1.00 45.81 92 LYS A N 1
ATOM 780 C CA . LYS A 1 92 ? -29.852 34.223 19.777 1.00 45.81 92 LYS A CA 1
ATOM 781 C C . LYS A 1 92 ? -30.923 35.216 19.298 1.00 45.81 92 LYS A C 1
ATOM 783 O O . LYS A 1 92 ? -30.570 36.252 18.740 1.00 45.81 92 LYS A O 1
ATOM 788 N N . VAL A 1 93 ? -32.206 34.915 19.495 1.00 49.38 93 VAL A N 1
ATOM 789 C CA . VAL A 1 93 ? -33.325 35.804 19.146 1.00 49.38 93 VAL A CA 1
ATOM 790 C C . VAL A 1 93 ? -34.225 35.977 20.369 1.00 49.38 93 VAL A C 1
ATOM 792 O O . VAL A 1 93 ? -35.287 35.373 20.422 1.00 49.38 93 VAL A O 1
ATOM 795 N N . ILE A 1 94 ? -33.748 36.726 21.366 1.00 39.06 94 ILE A N 1
ATOM 796 C CA . ILE A 1 94 ? -34.474 37.629 22.288 1.00 39.06 94 ILE A CA 1
ATOM 797 C C . ILE A 1 94 ? -33.404 38.474 22.984 1.00 39.06 94 ILE A C 1
ATOM 799 O O . ILE A 1 94 ? -32.401 37.883 23.443 1.00 39.06 94 ILE A O 1
#